Protein AF-A0A2E3GZM6-F1 (afdb_monomer_lite)

pLDDT: mean 92.47, std 10.34, range [36.72, 98.75]

Foldseek 3Di:
DDDDDDDDDDDDFAWFKKKKKFFFPAEDDDPPGQHYLPDPQQDPVSGIRIFIAGQQFQATPPDAAQDWDKGKTFTPQAMKMWIAGPVRDTDFIDGSGFDPCLFAPADDSGIGTFGAGNRRHGPPGDNDRDCVVRDDPPD

Radius of gyration: 17.4 Å; chains: 1; bounding box: 50×37×54 Å

Structure (mmCIF, N/CA/C/O backbone):
data_AF-A0A2E3GZM6-F1
#
_entry.id   AF-A0A2E3GZM6-F1
#
loop_
_atom_site.group_PDB
_atom_site.id
_atom_site.type_symbol
_atom_site.label_atom_id
_atom_site.label_alt_id
_atom_site.label_comp_id
_atom_site.label_asym_id
_atom_site.label_entity_id
_atom_site.label_seq_id
_atom_site.pdbx_PDB_ins_code
_atom_site.Cartn_x
_atom_site.Cartn_y
_atom_site.Cartn_z
_atom_site.occupancy
_atom_site.B_iso_or_equiv
_atom_site.auth_seq_id
_atom_site.auth_comp_id
_atom_site.auth_asym_id
_atom_site.auth_atom_id
_atom_site.pdbx_PDB_model_num
ATOM 1 N N . MET A 1 1 ? -29.749 24.119 39.198 1.00 52.25 1 MET A N 1
ATOM 2 C CA . MET A 1 1 ? -28.566 23.235 39.121 1.00 52.25 1 MET A CA 1
ATOM 3 C C . MET A 1 1 ? -28.809 22.249 37.995 1.00 52.25 1 MET A C 1
ATOM 5 O O . MET A 1 1 ? -29.784 21.516 38.073 1.00 52.25 1 MET A O 1
ATOM 9 N N . GLY A 1 2 ? -28.021 22.307 36.921 1.00 68.31 2 GLY A N 1
ATOM 10 C CA . GLY A 1 2 ? -28.115 21.337 35.826 1.00 68.31 2 GLY A CA 1
ATOM 11 C C . GLY A 1 2 ? -27.360 20.063 36.188 1.00 68.31 2 GLY A C 1
ATOM 12 O O . GLY A 1 2 ? -26.265 20.143 36.744 1.00 68.31 2 GLY A O 1
ATOM 13 N N . ILE A 1 3 ? -27.954 18.909 35.900 1.00 65.56 3 ILE A N 1
ATOM 14 C CA . ILE A 1 3 ? -27.297 17.609 36.041 1.00 65.56 3 ILE A CA 1
ATOM 15 C C . ILE A 1 3 ? -26.330 17.458 34.865 1.00 65.56 3 ILE A C 1
ATOM 17 O O . ILE A 1 3 ? -26.694 17.750 33.727 1.00 65.56 3 ILE A O 1
ATOM 21 N N . LYS A 1 4 ? -25.100 17.027 35.139 1.00 78.38 4 LYS A N 1
ATOM 22 C CA . LYS A 1 4 ? -24.107 16.685 34.117 1.00 78.38 4 LYS A CA 1
ATOM 23 C C . LYS A 1 4 ? -23.772 15.203 34.221 1.00 78.38 4 LYS A C 1
ATOM 25 O O . LYS A 1 4 ? -23.701 14.674 35.327 1.00 78.38 4 LYS A O 1
ATOM 30 N N . ALA A 1 5 ? -23.548 14.576 33.075 1.00 77.44 5 ALA A N 1
ATOM 31 C CA . ALA A 1 5 ? -23.031 13.222 32.966 1.00 77.44 5 ALA A CA 1
ATOM 32 C C . ALA A 1 5 ? -21.938 13.182 31.893 1.00 77.44 5 ALA A C 1
ATOM 34 O O . ALA A 1 5 ? -21.946 13.988 30.961 1.00 77.44 5 ALA A O 1
ATOM 35 N N . SER A 1 6 ? -21.012 12.245 32.051 1.00 79.19 6 SER A N 1
ATOM 36 C CA . SER A 1 6 ? -19.897 11.971 31.150 1.00 79.19 6 SER A CA 1
ATOM 37 C C . SER A 1 6 ? -19.847 10.467 30.908 1.00 79.19 6 SER A C 1
ATOM 39 O O . SER A 1 6 ? -19.980 9.694 31.857 1.00 79.19 6 SER A O 1
ATOM 41 N N . PHE A 1 7 ? -19.650 10.063 29.656 1.00 83.62 7 PHE A N 1
ATOM 42 C CA . PHE A 1 7 ? -19.569 8.664 29.236 1.00 83.62 7 PHE A CA 1
ATOM 43 C C . PHE A 1 7 ? -18.296 8.466 28.412 1.00 83.62 7 PHE A C 1
ATOM 45 O O . PHE A 1 7 ? -17.924 9.359 27.653 1.00 83.62 7 PHE A O 1
ATOM 52 N N . LYS A 1 8 ? -17.657 7.299 28.544 1.00 81.88 8 LYS A N 1
ATOM 53 C CA . LYS A 1 8 ? -16.645 6.819 27.596 1.00 81.88 8 LYS A CA 1
ATOM 54 C C . LYS A 1 8 ? -17.381 5.988 26.547 1.00 81.88 8 LYS A C 1
ATOM 56 O O . LYS A 1 8 ? -18.101 5.063 26.917 1.00 81.88 8 LYS A O 1
ATOM 61 N N . ILE A 1 9 ? -17.260 6.364 25.280 1.00 81.69 9 ILE A N 1
ATOM 62 C CA . ILE A 1 9 ? -17.869 5.643 24.161 1.00 81.69 9 ILE A CA 1
ATOM 63 C C . ILE A 1 9 ? -16.737 4.924 23.442 1.00 81.69 9 ILE A C 1
ATOM 65 O O . ILE A 1 9 ? -15.774 5.562 23.028 1.00 81.69 9 ILE A O 1
ATOM 69 N N . GLU A 1 10 ? -16.859 3.611 23.326 1.00 81.44 10 GLU A N 1
ATOM 70 C CA . GLU A 1 10 ? -16.002 2.790 22.479 1.00 81.44 10 GLU A CA 1
ATOM 71 C C . GLU A 1 10 ? -16.729 2.581 21.151 1.00 81.44 10 GLU A C 1
ATOM 73 O O . GLU A 1 10 ? -17.945 2.360 21.137 1.00 81.44 10 GLU A O 1
ATOM 78 N N . LYS A 1 11 ? -16.012 2.733 20.038 1.00 81.62 11 LYS A N 1
ATOM 79 C CA . LYS A 1 11 ? -16.559 2.567 18.693 1.00 81.62 11 LYS A CA 1
ATOM 80 C C . LYS A 1 11 ? -15.651 1.623 17.922 1.00 81.62 11 LYS A C 1
ATOM 82 O O . LYS A 1 11 ? -14.453 1.866 17.831 1.00 81.62 11 LYS A O 1
ATOM 87 N N . GLU A 1 12 ? -16.246 0.572 17.383 1.00 84.81 12 GLU A N 1
ATOM 88 C CA . GLU A 1 12 ? -15.587 -0.377 16.491 1.00 84.81 12 GLU A CA 1
ATOM 89 C C . GLU A 1 12 ? -15.831 0.035 15.035 1.00 84.81 12 GLU A C 1
ATOM 91 O O . GLU A 1 12 ? -16.869 0.623 14.710 1.00 84.81 12 GLU A O 1
ATOM 96 N N . TYR A 1 13 ? -14.858 -0.257 14.175 1.00 86.69 13 TYR A N 1
ATOM 97 C CA . TYR A 1 13 ? -14.898 0.050 12.750 1.00 86.69 13 TYR A CA 1
ATOM 98 C C . TYR A 1 13 ? -14.539 -1.198 11.945 1.00 86.69 13 TYR A C 1
ATOM 100 O O . TYR A 1 13 ? -13.543 -1.858 12.244 1.00 86.69 13 TYR A O 1
ATOM 108 N N . ASP A 1 14 ? -15.316 -1.475 10.899 1.00 91.00 14 ASP A N 1
ATOM 109 C CA . ASP A 1 14 ? -14.981 -2.487 9.897 1.00 91.00 14 ASP A CA 1
ATOM 110 C C . ASP A 1 14 ? -13.986 -1.881 8.899 1.00 91.00 14 ASP A C 1
ATOM 112 O O . ASP A 1 14 ? -14.370 -1.192 7.950 1.00 91.00 14 ASP A O 1
ATOM 116 N N . ILE A 1 15 ? -12.693 -2.086 9.155 1.00 95.12 15 ILE A N 1
ATOM 117 C CA . ILE A 1 15 ? -11.612 -1.588 8.299 1.00 95.12 15 ILE A CA 1
ATOM 118 C C . ILE A 1 15 ? -11.556 -2.409 7.009 1.00 95.12 15 ILE A C 1
ATOM 120 O O . ILE A 1 15 ? -11.400 -3.626 7.052 1.00 95.12 15 ILE A O 1
ATOM 124 N N . GLU A 1 16 ? -11.638 -1.736 5.863 1.00 96.69 16 GLU A N 1
ATOM 125 C CA . GLU A 1 16 ? -11.633 -2.379 4.545 1.00 96.69 16 GLU A CA 1
ATOM 126 C C . GLU A 1 16 ? -10.317 -2.131 3.805 1.00 96.69 16 GLU A C 1
ATOM 128 O O . GLU A 1 16 ? -9.712 -3.059 3.262 1.00 96.69 16 GLU A O 1
ATOM 133 N N . LYS A 1 17 ? -9.855 -0.875 3.774 1.00 98.00 17 LYS A N 1
ATOM 134 C CA . LYS A 1 17 ? -8.723 -0.474 2.932 1.00 98.00 17 LYS A CA 1
ATOM 135 C C . LYS A 1 17 ? -7.637 0.245 3.715 1.00 98.00 17 LYS A C 1
ATOM 137 O O . LYS A 1 17 ? -7.920 1.061 4.587 1.00 98.00 17 LYS A O 1
ATOM 142 N N . LEU A 1 18 ? -6.396 0.001 3.313 1.00 98.50 18 LEU A N 1
ATOM 143 C CA . LEU A 1 18 ? -5.226 0.793 3.667 1.00 98.50 18 LEU A CA 1
ATOM 144 C C . LEU A 1 18 ? -4.745 1.537 2.419 1.00 98.50 18 LEU A C 1
ATOM 146 O O . LEU A 1 18 ? -4.443 0.913 1.404 1.00 98.50 18 LEU A O 1
ATOM 150 N N . VAL A 1 19 ? -4.633 2.858 2.499 1.00 98.62 19 VAL A N 1
ATOM 151 C CA . VAL A 1 19 ? -3.954 3.676 1.488 1.00 98.62 19 VAL A CA 1
ATOM 152 C C . VAL A 1 19 ? -2.559 4.013 1.992 1.00 98.62 19 VAL A C 1
ATOM 154 O O . VAL A 1 19 ? -2.410 4.570 3.077 1.00 98.62 19 VAL A O 1
ATOM 157 N N . ILE A 1 20 ? -1.552 3.677 1.191 1.00 98.31 20 ILE A N 1
ATOM 158 C CA . ILE A 1 20 ? -0.139 3.961 1.423 1.00 98.31 20 ILE A CA 1
ATOM 159 C C . ILE A 1 20 ? 0.293 5.051 0.445 1.00 98.31 20 ILE A C 1
ATOM 161 O O . ILE A 1 20 ? 0.056 4.936 -0.759 1.00 98.31 20 ILE A O 1
ATOM 165 N N . ASN A 1 21 ? 0.955 6.078 0.965 1.00 97.75 21 ASN A N 1
ATOM 166 C CA . ASN A 1 21 ? 1.677 7.078 0.193 1.00 97.75 21 ASN A CA 1
ATOM 167 C C . ASN A 1 21 ? 3.039 7.309 0.849 1.00 97.75 21 ASN A C 1
ATOM 169 O O . ASN A 1 21 ? 3.120 7.845 1.955 1.00 97.75 21 ASN A O 1
ATOM 173 N N . VAL A 1 22 ? 4.100 6.865 0.184 1.00 97.19 22 VAL A N 1
ATOM 174 C CA . VAL A 1 22 ? 5.469 6.926 0.706 1.00 97.19 22 VAL A CA 1
ATOM 175 C C . VAL A 1 22 ? 6.423 7.401 -0.375 1.00 97.19 22 VAL A C 1
ATOM 177 O O . VAL A 1 22 ? 6.200 7.143 -1.556 1.00 97.19 22 VAL A O 1
ATOM 180 N N . SER A 1 23 ? 7.524 8.024 0.038 1.00 95.12 23 SER A N 1
ATOM 181 C CA . SER A 1 23 ? 8.651 8.338 -0.840 1.00 95.12 23 SER A CA 1
ATOM 182 C C . SER A 1 23 ? 9.769 7.304 -0.632 1.00 95.12 23 SER A C 1
ATOM 184 O O . SER A 1 23 ? 10.482 7.382 0.380 1.00 95.12 23 SER A O 1
ATOM 186 N N . PRO A 1 24 ? 9.932 6.318 -1.541 1.00 95.12 24 PRO A N 1
ATOM 187 C CA . PRO A 1 24 ? 11.118 5.468 -1.569 1.00 95.12 24 PRO A CA 1
ATOM 188 C C . PRO A 1 24 ? 12.395 6.312 -1.629 1.00 95.12 24 PRO A C 1
ATOM 190 O O . PRO A 1 24 ? 12.445 7.341 -2.305 1.00 95.12 24 PRO A O 1
ATOM 193 N N . ARG A 1 25 ? 13.441 5.882 -0.925 1.00 94.50 25 ARG A N 1
ATOM 194 C CA . ARG A 1 25 ? 14.699 6.628 -0.829 1.00 94.50 25 ARG A CA 1
ATOM 195 C C . ARG A 1 25 ? 15.418 6.742 -2.171 1.00 94.50 25 ARG A C 1
ATOM 197 O O . ARG A 1 25 ? 15.911 7.824 -2.496 1.00 94.50 25 ARG A O 1
ATOM 204 N N . HIS A 1 26 ? 15.481 5.647 -2.922 1.00 94.62 26 HIS A N 1
ATOM 205 C CA . HIS A 1 26 ? 16.137 5.594 -4.224 1.00 94.62 26 HIS A CA 1
ATOM 206 C C . HIS A 1 26 ? 15.188 5.021 -5.282 1.00 94.62 26 HIS A C 1
ATOM 208 O O . HIS A 1 26 ? 14.891 3.831 -5.277 1.00 94.62 26 HIS A O 1
ATOM 214 N N . ILE A 1 27 ? 14.692 5.885 -6.175 1.00 95.56 27 ILE A N 1
ATOM 215 C CA . ILE A 1 27 ? 13.901 5.489 -7.348 1.00 95.56 27 ILE A CA 1
ATOM 216 C C . ILE A 1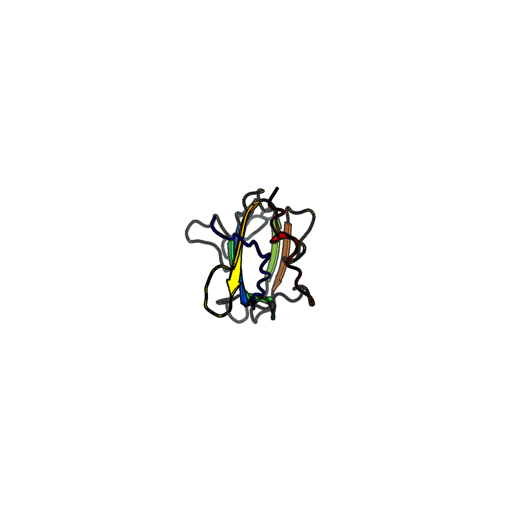 27 ? 14.772 5.667 -8.588 1.00 95.56 27 ILE A C 1
ATOM 218 O O . ILE A 1 27 ? 15.214 6.780 -8.888 1.00 95.56 27 ILE A O 1
ATOM 222 N N . GLY A 1 28 ? 14.966 4.588 -9.335 1.00 95.75 28 GLY A N 1
ATOM 223 C CA . GLY A 1 28 ? 15.819 4.571 -10.513 1.00 95.75 28 GLY A CA 1
ATOM 224 C C . GLY A 1 28 ? 15.997 3.160 -11.065 1.00 95.75 28 GLY A C 1
ATOM 225 O O . GLY A 1 28 ? 15.582 2.184 -10.455 1.00 95.75 28 GLY A O 1
ATOM 226 N N . ASP A 1 29 ? 16.584 3.062 -12.255 1.00 94.25 29 ASP A N 1
ATOM 227 C CA . ASP A 1 29 ? 16.801 1.785 -12.949 1.00 94.25 29 ASP A CA 1
ATOM 228 C C . ASP A 1 29 ? 18.262 1.295 -12.823 1.00 94.25 29 ASP A C 1
ATOM 230 O O . ASP A 1 29 ? 18.753 0.549 -13.674 1.00 94.25 29 ASP A O 1
ATOM 234 N N . GLY A 1 30 ? 18.993 1.781 -11.814 1.00 94.00 30 GLY A N 1
ATOM 235 C CA . GLY A 1 30 ? 20.349 1.365 -11.471 1.00 94.00 30 GLY A CA 1
ATOM 236 C C . GLY A 1 30 ? 20.386 0.195 -10.485 1.00 94.00 30 GLY A C 1
ATOM 237 O O . GLY A 1 30 ? 19.389 -0.155 -9.864 1.00 94.00 30 GLY A O 1
ATOM 238 N N . ASP A 1 31 ? 21.567 -0.405 -10.322 1.00 89.19 31 ASP A N 1
ATOM 239 C CA . ASP A 1 31 ? 21.752 -1.596 -9.474 1.00 89.19 31 ASP A CA 1
ATOM 240 C C . ASP A 1 31 ? 21.567 -1.322 -7.966 1.00 89.19 31 ASP A C 1
ATOM 242 O O . ASP A 1 31 ? 21.296 -2.250 -7.207 1.00 89.19 31 ASP A O 1
ATOM 246 N N . ASP A 1 32 ? 21.725 -0.065 -7.537 1.00 90.19 32 ASP A N 1
ATOM 247 C CA . ASP A 1 32 ? 21.631 0.369 -6.134 1.00 90.19 32 ASP A CA 1
ATOM 248 C C . ASP A 1 32 ? 20.296 1.075 -5.811 1.00 90.19 32 ASP A C 1
ATOM 250 O O . ASP A 1 32 ? 20.138 1.618 -4.715 1.00 90.19 32 ASP A O 1
ATOM 254 N N . ASP A 1 33 ? 19.356 1.122 -6.760 1.00 94.38 33 ASP A N 1
ATOM 255 C CA . ASP A 1 33 ? 18.052 1.753 -6.555 1.00 94.38 33 ASP A CA 1
ATOM 256 C C . ASP A 1 33 ? 17.077 0.796 -5.846 1.00 94.38 33 ASP A C 1
ATOM 258 O O . ASP A 1 33 ? 17.026 -0.401 -6.130 1.00 94.38 33 ASP A O 1
ATOM 262 N N . ASP A 1 34 ? 16.268 1.330 -4.927 1.00 94.44 34 ASP A N 1
ATOM 263 C CA . ASP A 1 34 ? 15.310 0.543 -4.140 1.00 94.44 34 ASP A CA 1
ATOM 264 C C . ASP A 1 34 ? 14.052 0.181 -4.955 1.00 94.44 34 ASP A C 1
ATOM 266 O O . ASP A 1 34 ? 13.369 -0.810 -4.681 1.00 94.44 34 ASP A O 1
ATOM 270 N N . MET A 1 35 ? 13.702 1.017 -5.938 1.00 96.19 35 MET A N 1
ATOM 271 C CA . MET A 1 35 ? 12.505 0.866 -6.764 1.00 96.19 35 MET A CA 1
ATOM 272 C C . MET A 1 35 ? 12.773 1.276 -8.221 1.00 96.19 35 MET A C 1
ATOM 274 O O . MET A 1 35 ? 13.175 2.418 -8.459 1.00 96.19 35 MET A O 1
ATOM 278 N N . PRO A 1 36 ? 12.464 0.412 -9.206 1.00 96.19 36 PRO A N 1
ATOM 279 C CA . PRO A 1 36 ? 12.594 0.752 -10.616 1.00 96.19 36 PRO A CA 1
ATOM 280 C C . PRO A 1 36 ? 11.559 1.789 -11.050 1.00 96.19 36 PRO A C 1
ATOM 282 O O . PRO A 1 36 ? 10.461 1.890 -10.498 1.00 96.19 36 PRO A O 1
ATOM 285 N N . THR A 1 37 ? 11.872 2.546 -12.098 1.00 96.31 37 THR A N 1
ATOM 286 C CA . THR A 1 37 ? 11.012 3.643 -12.563 1.00 96.31 37 THR A CA 1
ATOM 287 C C . THR A 1 37 ? 9.755 3.176 -13.305 1.00 96.31 37 THR A C 1
ATOM 289 O O . THR A 1 37 ? 8.940 4.018 -13.709 1.00 96.31 37 THR A O 1
ATOM 292 N N . ASP A 1 38 ? 9.615 1.864 -13.513 1.00 96.50 38 ASP A N 1
ATOM 293 C CA . ASP A 1 38 ? 8.452 1.181 -14.082 1.00 96.50 38 ASP A CA 1
ATOM 294 C C . ASP A 1 38 ? 7.563 0.505 -13.021 1.00 96.50 38 ASP A C 1
ATOM 296 O O . ASP A 1 38 ? 6.583 -0.147 -13.386 1.00 96.50 38 ASP A O 1
ATOM 300 N N . PHE A 1 39 ? 7.879 0.644 -11.726 1.00 97.62 39 PHE A N 1
ATOM 301 C CA . PHE A 1 39 ? 7.142 -0.043 -10.668 1.00 97.62 39 PHE A CA 1
ATOM 302 C C . PHE A 1 39 ? 5.673 0.430 -10.606 1.00 97.62 39 PHE A C 1
ATOM 304 O O . PHE A 1 39 ? 5.419 1.640 -10.526 1.00 97.62 39 PHE A O 1
ATOM 311 N N . PRO A 1 40 ? 4.678 -0.481 -10.617 1.00 97.81 40 PRO A N 1
ATOM 312 C CA . PRO A 1 40 ? 3.274 -0.085 -10.562 1.00 97.81 40 PRO A CA 1
ATOM 313 C C . PRO A 1 40 ? 2.927 0.665 -9.270 1.00 97.81 40 PRO A C 1
ATOM 315 O O . PRO A 1 40 ? 3.331 0.274 -8.175 1.00 97.81 40 PRO A O 1
ATOM 318 N N . GLY A 1 41 ? 2.140 1.735 -9.398 1.00 96.81 41 GLY A N 1
ATOM 319 C CA . GLY A 1 41 ? 1.758 2.596 -8.274 1.00 96.81 41 GLY A CA 1
ATOM 320 C C . GLY A 1 41 ? 2.664 3.811 -8.070 1.00 96.81 41 GLY A C 1
ATOM 321 O O . GLY A 1 41 ? 2.394 4.606 -7.179 1.00 96.81 41 GLY A O 1
ATOM 322 N N . LEU A 1 42 ? 3.706 4.007 -8.887 1.00 97.06 42 LEU A N 1
ATOM 323 C CA . LEU A 1 42 ? 4.422 5.285 -8.915 1.00 97.06 42 LEU A CA 1
ATOM 324 C C . LEU A 1 42 ? 3.506 6.428 -9.377 1.00 97.06 42 LEU A C 1
ATOM 326 O O . LEU A 1 42 ? 2.733 6.275 -10.326 1.00 97.06 42 LEU A O 1
ATOM 330 N N . ASP A 1 43 ? 3.614 7.578 -8.715 1.00 95.38 43 ASP A N 1
ATOM 331 C CA . ASP A 1 43 ? 2.947 8.804 -9.149 1.00 95.38 43 ASP A CA 1
ATOM 332 C C . ASP A 1 43 ? 3.547 9.367 -10.454 1.00 95.38 43 ASP A C 1
ATOM 334 O O . ASP A 1 43 ? 4.627 8.973 -10.899 1.00 95.38 43 ASP A O 1
ATOM 338 N N . ASP A 1 44 ? 2.856 10.329 -11.076 1.00 94.12 44 ASP A N 1
ATOM 339 C CA . ASP A 1 44 ? 3.306 10.958 -12.331 1.00 94.12 44 ASP A CA 1
ATOM 340 C C . ASP A 1 44 ? 4.702 11.600 -12.207 1.00 94.12 44 ASP A C 1
ATOM 342 O O . ASP A 1 44 ? 5.436 11.723 -13.192 1.00 94.12 44 ASP A O 1
ATOM 346 N N . GLY A 1 45 ? 5.068 12.024 -10.992 1.00 94.00 45 GLY A N 1
ATOM 347 C CA . GLY A 1 45 ? 6.368 12.606 -10.673 1.00 94.00 45 GLY A CA 1
ATOM 348 C C . GLY A 1 45 ? 7.483 11.582 -10.464 1.00 94.00 45 GLY A C 1
ATOM 349 O O . GLY A 1 45 ? 8.641 11.991 -10.374 1.00 94.00 45 GLY A O 1
ATOM 350 N N . LYS A 1 46 ? 7.157 10.284 -10.397 1.00 93.50 46 LYS A N 1
ATOM 351 C CA . LYS A 1 46 ? 8.057 9.193 -9.996 1.00 93.50 46 LYS A CA 1
ATOM 352 C C . LYS A 1 46 ? 8.773 9.470 -8.671 1.00 93.50 46 LYS A C 1
ATOM 354 O O . LYS A 1 46 ? 9.952 9.162 -8.523 1.00 93.50 46 LYS A O 1
ATOM 359 N N . ALA A 1 47 ? 8.071 10.102 -7.738 1.00 93.50 47 ALA A N 1
ATOM 360 C CA . ALA A 1 47 ? 8.595 10.487 -6.432 1.00 93.50 47 ALA A CA 1
ATOM 361 C C . ALA A 1 47 ? 7.974 9.665 -5.303 1.00 93.50 47 ALA A C 1
ATOM 363 O O . ALA A 1 47 ? 8.632 9.410 -4.295 1.00 93.50 47 ALA A O 1
ATOM 364 N N . ASN A 1 48 ? 6.717 9.252 -5.475 1.00 96.00 48 ASN A N 1
ATOM 365 C CA . ASN A 1 48 ? 5.981 8.521 -4.458 1.00 96.00 48 ASN A CA 1
ATOM 366 C C . ASN A 1 48 ? 5.441 7.212 -5.001 1.00 96.00 48 ASN A C 1
ATOM 368 O O . ASN A 1 48 ? 4.997 7.137 -6.148 1.00 96.00 48 ASN A O 1
ATOM 372 N N . TRP A 1 49 ? 5.425 6.208 -4.134 1.00 97.44 49 TRP A N 1
ATOM 373 C CA . TRP A 1 49 ? 4.683 4.983 -4.354 1.00 97.44 49 TRP A CA 1
ATOM 374 C C . TRP A 1 49 ? 3.334 5.063 -3.641 1.00 97.44 49 TRP A C 1
ATOM 376 O O . TRP A 1 49 ? 3.256 5.302 -2.433 1.00 97.44 49 TRP A O 1
ATOM 386 N N . LEU A 1 50 ? 2.279 4.875 -4.426 1.00 98.06 50 LEU A N 1
ATOM 387 C CA . LEU A 1 50 ? 0.882 4.940 -4.038 1.00 98.06 50 LEU A CA 1
ATOM 388 C C . LEU A 1 50 ? 0.268 3.549 -4.179 1.00 98.06 50 LEU A C 1
ATOM 390 O O . LEU A 1 50 ? 0.226 2.981 -5.272 1.00 98.06 50 LEU A O 1
ATOM 394 N N . ALA A 1 51 ? -0.266 3.019 -3.084 1.00 98.38 51 ALA A N 1
ATOM 395 C CA . ALA A 1 51 ? -0.963 1.740 -3.093 1.00 98.38 51 ALA A CA 1
ATOM 396 C C . ALA A 1 51 ? -2.248 1.817 -2.276 1.00 98.38 51 ALA A C 1
ATOM 398 O O . ALA A 1 51 ? -2.280 2.384 -1.189 1.00 98.38 51 ALA A O 1
ATOM 399 N N . THR A 1 52 ? -3.318 1.221 -2.796 1.00 98.69 52 THR A N 1
ATOM 400 C CA . THR A 1 52 ? -4.529 0.943 -2.019 1.00 98.69 52 THR A CA 1
ATOM 401 C C . THR A 1 52 ? -4.629 -0.559 -1.840 1.00 98.69 52 THR A C 1
ATOM 403 O O . THR A 1 52 ? -4.684 -1.286 -2.828 1.00 98.69 52 THR A O 1
ATOM 406 N N . ILE A 1 53 ? -4.634 -1.019 -0.596 1.00 98.69 53 ILE A N 1
ATOM 407 C CA . ILE A 1 53 ? -4.594 -2.432 -0.234 1.00 98.69 53 ILE A CA 1
ATOM 408 C C . ILE A 1 53 ? -5.906 -2.799 0.445 1.00 98.69 53 ILE A C 1
ATOM 410 O O . ILE A 1 53 ? -6.337 -2.123 1.378 1.00 98.69 53 ILE A O 1
ATOM 414 N N . ASP A 1 54 ? -6.525 -3.876 -0.022 1.00 98.12 54 ASP A N 1
ATOM 415 C CA . ASP A 1 54 ? -7.581 -4.572 0.706 1.00 98.12 54 ASP A CA 1
ATOM 416 C C . ASP A 1 54 ? -6.961 -5.270 1.923 1.00 98.12 54 ASP A C 1
ATOM 418 O O . ASP A 1 54 ? -6.088 -6.131 1.780 1.00 98.12 54 ASP A O 1
ATOM 422 N N . VAL A 1 55 ? -7.359 -4.851 3.124 1.00 97.19 55 VAL A N 1
ATOM 423 C CA . VAL A 1 55 ? -6.668 -5.238 4.362 1.00 97.19 55 VAL A CA 1
ATOM 424 C C . VAL A 1 55 ? -6.892 -6.708 4.712 1.00 97.19 55 VAL A C 1
ATOM 426 O O . VAL A 1 55 ? -6.007 -7.334 5.295 1.00 97.19 55 VAL A O 1
ATOM 429 N N . GLU A 1 56 ? -8.038 -7.276 4.337 1.00 95.50 56 GLU A N 1
ATOM 430 C CA . GLU A 1 56 ? -8.354 -8.684 4.589 1.00 95.50 56 GLU A CA 1
ATOM 431 C C . GLU A 1 56 ? -7.502 -9.608 3.710 1.00 95.50 56 GLU A C 1
ATOM 433 O O . GLU A 1 56 ? -6.972 -10.618 4.175 1.00 95.50 56 GLU A O 1
ATOM 438 N N . THR A 1 57 ? -7.356 -9.261 2.432 1.00 96.94 57 THR A N 1
ATOM 439 C CA . THR A 1 57 ? -6.746 -10.144 1.431 1.00 96.94 57 THR A CA 1
ATOM 440 C C . THR A 1 57 ? -5.287 -9.823 1.121 1.00 96.94 57 THR A C 1
ATOM 442 O O . THR A 1 57 ? -4.599 -10.653 0.526 1.00 96.94 57 THR A O 1
ATOM 445 N N . GLY A 1 58 ? -4.806 -8.630 1.481 1.00 98.06 58 GLY A N 1
ATOM 446 C CA . GLY A 1 58 ? -3.491 -8.132 1.075 1.00 98.06 58 GLY A CA 1
ATOM 447 C C . GLY A 1 58 ? -3.404 -7.818 -0.420 1.00 98.06 58 GLY A C 1
ATOM 448 O O . GLY A 1 58 ? -2.310 -7.775 -0.985 1.00 98.06 58 GLY A O 1
ATOM 449 N N . ARG A 1 59 ? -4.543 -7.650 -1.102 1.00 98.50 59 ARG A N 1
ATOM 450 C CA . ARG A 1 59 ? -4.581 -7.366 -2.539 1.00 98.50 59 ARG A CA 1
ATOM 451 C C . ARG A 1 59 ? -4.407 -5.878 -2.808 1.00 98.50 59 ARG A C 1
ATOM 453 O O . ARG A 1 59 ? -5.172 -5.061 -2.302 1.00 98.50 59 ARG A O 1
ATOM 460 N N . ILE A 1 60 ? -3.464 -5.536 -3.678 1.00 98.75 60 ILE A N 1
ATOM 461 C CA . ILE A 1 60 ? -3.293 -4.176 -4.185 1.00 98.75 60 ILE A CA 1
ATOM 462 C C . ILE A 1 60 ? -4.351 -3.921 -5.264 1.00 98.75 60 ILE A C 1
ATOM 464 O O . ILE A 1 60 ? -4.424 -4.609 -6.286 1.00 98.75 60 ILE A O 1
ATOM 468 N N . LEU A 1 61 ? -5.204 -2.927 -5.036 1.00 98.12 61 LEU A N 1
ATOM 469 C CA . LEU A 1 61 ? -6.254 -2.544 -5.969 1.00 98.12 61 LEU A CA 1
ATOM 470 C C . LEU A 1 61 ? -5.650 -1.863 -7.200 1.00 98.12 61 LEU A C 1
ATOM 472 O O . LEU A 1 61 ? -4.843 -0.946 -7.086 1.00 98.12 61 LEU A O 1
ATOM 476 N N . GLY A 1 62 ? -6.078 -2.299 -8.387 1.00 97.56 62 GLY A N 1
ATOM 477 C CA . GLY A 1 62 ? -5.586 -1.762 -9.659 1.00 97.56 62 GLY A CA 1
ATOM 478 C C . GLY A 1 62 ? -4.210 -2.284 -10.084 1.00 97.56 62 GLY A C 1
ATOM 479 O O . GLY A 1 62 ? -3.643 -1.752 -11.036 1.00 97.56 62 GLY A O 1
ATOM 480 N N . TRP A 1 63 ? -3.681 -3.312 -9.415 1.00 98.31 63 TRP A N 1
ATOM 481 C CA . TRP A 1 63 ? -2.418 -3.933 -9.808 1.00 98.31 63 TRP A CA 1
ATOM 482 C C . TRP A 1 63 ? -2.497 -4.566 -11.214 1.00 98.31 63 TRP A C 1
ATOM 484 O O . TRP A 1 63 ? -3.522 -5.180 -11.535 1.00 98.31 63 TRP A O 1
ATOM 494 N N . PRO A 1 64 ? -1.452 -4.447 -12.059 1.00 98.00 64 PRO A N 1
ATOM 495 C CA . PRO A 1 64 ? -1.444 -5.051 -13.390 1.00 98.00 64 PRO A CA 1
ATOM 496 C C . PRO A 1 64 ? -1.505 -6.583 -13.345 1.00 98.00 64 PRO A C 1
ATOM 498 O O . PRO A 1 64 ? -0.735 -7.232 -12.640 1.00 98.00 64 PRO A O 1
ATOM 501 N N . GLU A 1 65 ? -2.398 -7.174 -14.140 1.00 97.00 65 GLU A N 1
ATOM 502 C CA . GLU A 1 65 ? -2.523 -8.631 -14.242 1.00 97.00 65 GLU A CA 1
ATOM 503 C C . GLU A 1 65 ? -1.243 -9.259 -14.817 1.00 97.00 65 GLU A C 1
ATOM 505 O O . GLU A 1 65 ? -0.723 -8.831 -15.849 1.00 97.00 65 GLU A O 1
ATOM 510 N N . GLY A 1 66 ? -0.753 -10.303 -14.152 1.00 97.94 66 GLY A N 1
ATOM 511 C CA . GLY A 1 66 ? 0.442 -11.051 -14.527 1.00 97.94 66 GLY A CA 1
ATOM 512 C C . GLY A 1 66 ? 1.767 -10.434 -14.069 1.00 97.94 66 GLY A C 1
ATOM 513 O O . GLY A 1 66 ? 2.804 -11.057 -14.297 1.00 97.94 66 GLY A O 1
ATOM 514 N N . ASP A 1 67 ? 1.763 -9.264 -13.420 1.00 97.81 67 ASP A N 1
ATOM 515 C CA . ASP A 1 67 ? 2.991 -8.603 -12.961 1.00 97.81 67 ASP A CA 1
ATOM 516 C C . ASP A 1 67 ? 3.352 -9.049 -11.535 1.00 97.81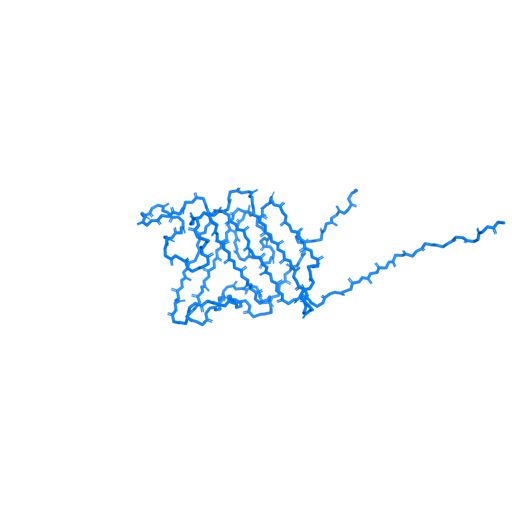 67 ASP A C 1
ATOM 518 O O . ASP A 1 67 ? 2.719 -8.645 -10.564 1.00 97.81 67 ASP A O 1
ATOM 522 N N . ALA A 1 68 ? 4.345 -9.927 -11.403 1.00 98.38 68 ALA A N 1
ATOM 523 C CA . ALA A 1 68 ? 4.871 -10.349 -10.107 1.00 98.38 68 ALA A CA 1
ATOM 524 C C . ALA A 1 68 ? 6.130 -9.541 -9.768 1.00 98.38 68 ALA A C 1
ATOM 526 O O . ALA A 1 68 ? 7.063 -9.479 -10.573 1.00 98.38 68 ALA A O 1
ATOM 527 N N . ARG A 1 69 ? 6.175 -8.952 -8.569 1.00 97.69 69 ARG A N 1
ATOM 528 C CA . ARG A 1 69 ? 7.260 -8.064 -8.128 1.00 97.69 69 ARG A CA 1
ATOM 529 C C . ARG A 1 69 ? 7.645 -8.334 -6.679 1.00 97.69 69 ARG A C 1
ATOM 531 O O . ARG A 1 69 ? 6.800 -8.638 -5.844 1.00 97.69 69 ARG A O 1
ATOM 538 N N . GLU A 1 70 ? 8.921 -8.129 -6.388 1.00 97.81 70 GLU A N 1
ATOM 539 C CA . GLU A 1 70 ? 9.410 -7.951 -5.025 1.00 97.81 70 GLU A CA 1
ATOM 540 C C . GLU A 1 70 ? 9.621 -6.455 -4.796 1.00 97.81 70 GLU A C 1
ATOM 542 O O . GLU A 1 70 ? 10.172 -5.763 -5.656 1.00 97.81 70 GLU A O 1
ATOM 547 N N . LEU A 1 71 ? 9.170 -5.963 -3.650 1.00 97.69 71 LEU A N 1
ATOM 548 C CA . LEU A 1 71 ? 9.384 -4.597 -3.202 1.00 97.69 71 LEU A CA 1
ATOM 549 C C . LEU A 1 71 ? 10.254 -4.637 -1.955 1.00 97.69 71 LEU A C 1
ATOM 551 O O . LEU A 1 71 ? 9.885 -5.288 -0.983 1.00 97.69 71 LEU A O 1
ATOM 555 N N . HIS A 1 72 ? 11.371 -3.919 -1.963 1.00 97.19 72 HIS A N 1
ATOM 556 C CA . HIS A 1 72 ? 12.185 -3.701 -0.775 1.00 97.19 72 HIS A CA 1
ATOM 557 C C . HIS A 1 72 ? 12.664 -2.254 -0.786 1.00 97.19 72 HIS A C 1
ATOM 559 O O . HIS A 1 72 ? 13.676 -1.937 -1.398 1.00 97.19 72 HIS A O 1
ATOM 565 N N . ILE A 1 73 ? 11.910 -1.378 -0.125 1.00 96.44 73 ILE A N 1
ATOM 566 C CA . ILE A 1 73 ? 12.190 0.058 -0.118 1.00 96.44 73 ILE A CA 1
ATOM 567 C C . ILE A 1 73 ? 12.449 0.564 1.284 1.00 96.44 73 ILE A C 1
ATOM 569 O O . ILE A 1 73 ? 11.781 0.157 2.237 1.00 96.44 73 ILE A O 1
ATOM 573 N N . LYS A 1 74 ? 13.377 1.516 1.386 1.00 95.88 74 LYS A N 1
ATOM 574 C CA . LYS A 1 74 ? 13.462 2.398 2.541 1.00 95.88 74 LYS A CA 1
ATOM 575 C C . LYS A 1 74 ? 12.558 3.611 2.328 1.00 95.88 74 LYS A C 1
ATOM 577 O O . LYS A 1 74 ? 12.674 4.304 1.320 1.00 95.88 74 LYS A O 1
ATOM 582 N N . VAL A 1 75 ? 11.706 3.897 3.301 1.00 94.00 75 VAL A N 1
ATOM 583 C CA . VAL A 1 75 ? 10.909 5.121 3.394 1.00 94.00 75 VAL A CA 1
ATOM 584 C C . VAL A 1 75 ? 11.733 6.177 4.134 1.00 94.00 75 VAL A C 1
ATOM 586 O O . VAL A 1 75 ? 12.342 5.891 5.162 1.00 94.00 75 VAL A O 1
ATOM 589 N N . CYS A 1 76 ? 11.797 7.400 3.604 1.00 84.56 76 CYS A N 1
ATOM 590 C CA . CYS A 1 76 ? 12.522 8.505 4.244 1.00 84.56 76 CYS A CA 1
ATOM 591 C C . CYS A 1 76 ? 11.676 9.190 5.330 1.00 84.56 76 CYS A C 1
ATOM 593 O O . CYS A 1 76 ? 11.350 10.361 5.165 1.00 84.56 76 CYS A O 1
ATOM 595 N N . ASP A 1 77 ? 11.283 8.463 6.380 1.00 75.38 77 ASP A N 1
ATOM 596 C CA . ASP A 1 77 ? 10.600 8.955 7.600 1.00 75.38 77 ASP A CA 1
ATOM 597 C C . ASP A 1 77 ? 9.392 9.893 7.370 1.00 75.38 77 ASP A C 1
ATOM 599 O O . ASP A 1 77 ? 9.026 10.672 8.241 1.00 75.38 77 ASP A O 1
ATOM 603 N N . THR A 1 78 ? 8.775 9.824 6.188 1.00 86.81 78 THR A N 1
ATOM 604 C CA . THR A 1 78 ? 7.738 10.755 5.701 1.00 86.81 78 THR A CA 1
ATOM 605 C C . THR A 1 78 ? 6.533 10.003 5.128 1.00 86.81 78 THR A C 1
ATOM 607 O O . THR A 1 78 ? 5.815 10.476 4.245 1.00 86.81 78 THR A O 1
ATOM 610 N N . GLY A 1 79 ? 6.305 8.778 5.611 1.00 94.62 79 GLY A N 1
ATOM 611 C CA . GLY A 1 79 ? 5.223 7.928 5.134 1.00 94.62 79 GLY A CA 1
ATOM 612 C C . GLY A 1 79 ? 3.854 8.404 5.609 1.00 94.62 79 GLY A C 1
ATOM 613 O O . GLY A 1 79 ? 3.694 8.861 6.742 1.00 94.62 79 GLY A O 1
ATOM 614 N N . THR A 1 80 ? 2.854 8.280 4.739 1.00 97.38 80 THR A N 1
ATOM 615 C CA . THR A 1 80 ? 1.445 8.500 5.068 1.00 97.38 80 THR A CA 1
ATOM 616 C C . THR A 1 80 ? 0.648 7.222 4.837 1.00 97.38 80 THR A C 1
ATOM 618 O O . THR A 1 80 ? 0.701 6.623 3.761 1.00 97.38 80 THR A O 1
ATOM 621 N N . TYR A 1 81 ? -0.118 6.829 5.850 1.00 97.75 81 TYR A N 1
ATOM 622 C CA . TYR A 1 81 ? -0.892 5.596 5.884 1.00 97.75 81 TYR A CA 1
ATOM 623 C C . TYR A 1 81 ? -2.291 5.920 6.393 1.00 97.75 81 TYR A C 1
ATOM 625 O O . TYR A 1 81 ? -2.430 6.448 7.495 1.00 97.75 81 TYR A O 1
ATOM 633 N N . THR A 1 82 ? -3.329 5.612 5.621 1.00 98.19 82 THR A N 1
ATOM 634 C CA . THR A 1 82 ? -4.717 5.929 5.988 1.00 98.19 82 THR A CA 1
ATOM 635 C C . THR A 1 82 ? -5.593 4.691 5.900 1.00 98.19 82 THR A C 1
ATOM 637 O O . THR A 1 82 ? -5.643 4.032 4.862 1.00 98.19 82 THR A O 1
ATOM 640 N N . LEU A 1 83 ? -6.307 4.399 6.986 1.00 97.94 83 LEU A N 1
ATOM 641 C CA . LEU A 1 83 ? -7.316 3.349 7.046 1.00 97.94 83 LEU A CA 1
ATOM 642 C C . LEU A 1 83 ? -8.676 3.908 6.639 1.00 97.94 83 LEU A C 1
ATOM 644 O O . LEU A 1 83 ? -9.085 4.970 7.112 1.00 97.94 83 LEU A O 1
ATOM 648 N N . TYR A 1 84 ? -9.387 3.156 5.810 1.00 97.62 84 TYR A N 1
ATOM 649 C CA . TYR A 1 84 ? -10.749 3.448 5.386 1.00 97.62 84 TYR A CA 1
ATOM 650 C C . TYR A 1 84 ? -11.679 2.300 5.759 1.00 97.62 84 TYR A C 1
ATOM 652 O O . TYR A 1 84 ? -11.312 1.126 5.641 1.00 97.62 84 TYR A O 1
ATOM 660 N N . ASP A 1 85 ? -12.891 2.646 6.179 1.00 95.62 85 ASP A N 1
ATOM 661 C CA . ASP A 1 85 ? -13.960 1.675 6.385 1.00 95.62 85 ASP A CA 1
ATOM 662 C C . ASP A 1 85 ? -14.654 1.285 5.069 1.00 95.62 85 ASP A C 1
ATOM 664 O O . ASP A 1 85 ? -14.413 1.867 4.007 1.00 95.62 85 ASP A O 1
ATOM 668 N N . ALA A 1 86 ? -15.563 0.312 5.150 1.00 91.94 86 ALA A N 1
ATOM 669 C CA . ALA A 1 86 ? -16.354 -0.158 4.009 1.00 91.94 86 ALA A CA 1
ATOM 670 C C . ALA A 1 86 ? -17.292 0.906 3.396 1.00 91.94 86 ALA A C 1
ATOM 672 O O . ALA A 1 86 ? -17.808 0.722 2.291 1.00 91.94 86 ALA A O 1
ATOM 673 N N . SER A 1 87 ? -17.548 2.021 4.092 1.00 93.19 87 SER A N 1
ATOM 674 C CA . SER A 1 87 ? -18.310 3.152 3.548 1.00 93.19 87 SER A CA 1
ATOM 675 C C . SER A 1 87 ? -17.434 4.127 2.751 1.00 93.19 87 SER A C 1
ATOM 677 O O . SER A 1 87 ? -17.959 4.990 2.042 1.00 93.19 87 SER A O 1
ATOM 679 N N . GLY A 1 88 ? -16.109 3.956 2.814 1.00 91.69 88 GLY A N 1
ATOM 680 C CA . GLY A 1 88 ? -15.119 4.845 2.217 1.00 91.69 88 GLY A CA 1
ATOM 681 C C . GLY A 1 88 ? -14.779 6.053 3.092 1.00 91.69 88 GLY A C 1
ATOM 682 O O . GLY A 1 88 ? -14.174 7.002 2.591 1.00 91.69 88 GLY A O 1
ATOM 683 N N . GLU A 1 89 ? -15.156 6.048 4.374 1.00 94.75 89 GLU A N 1
ATOM 684 C CA . GLU A 1 89 ? -14.769 7.083 5.335 1.00 94.75 89 GLU A CA 1
ATOM 685 C C . GLU A 1 89 ? -13.389 6.761 5.924 1.00 94.75 89 GLU A C 1
ATOM 687 O O . GLU A 1 89 ? -13.080 5.610 6.234 1.00 94.75 89 GLU A O 1
ATOM 692 N N . SER A 1 90 ? -12.529 7.776 6.061 1.00 95.44 90 SER A N 1
ATOM 693 C CA . SER A 1 90 ? -11.228 7.616 6.717 1.00 95.44 90 SER A CA 1
ATOM 694 C C . SER A 1 90 ? -11.415 7.443 8.223 1.00 95.44 90 SER A C 1
ATOM 696 O O . SER A 1 90 ? -11.972 8.329 8.875 1.00 95.44 90 SER A O 1
ATOM 698 N N . VAL A 1 91 ? -10.898 6.350 8.777 1.00 94.31 91 VAL A N 1
ATOM 699 C CA . VAL A 1 91 ? -11.045 5.997 10.198 1.00 94.31 91 VAL A CA 1
ATOM 700 C C . VAL A 1 91 ? -9.850 6.465 11.024 1.00 94.31 91 VAL A C 1
ATOM 702 O O . VAL A 1 91 ? -10.025 6.979 12.126 1.00 94.31 91 VAL A O 1
ATOM 705 N N . ALA A 1 92 ? -8.638 6.298 10.496 1.00 94.44 92 ALA A N 1
ATOM 706 C CA . ALA A 1 92 ? -7.396 6.675 11.164 1.00 94.44 92 ALA A CA 1
ATOM 707 C C . ALA A 1 92 ? -6.296 6.952 10.136 1.00 94.44 92 ALA A C 1
ATOM 709 O O . ALA A 1 92 ? -6.300 6.370 9.048 1.00 94.44 92 ALA A O 1
ATOM 710 N N . SER A 1 93 ? -5.341 7.807 10.500 1.00 96.06 93 SER A N 1
ATOM 711 C CA . SER A 1 93 ? -4.186 8.123 9.661 1.00 96.06 93 SER A CA 1
ATOM 712 C C . SER A 1 93 ? -2.920 8.283 10.487 1.00 96.06 93 SER A C 1
ATOM 714 O O . SER A 1 93 ? -2.929 8.946 11.520 1.00 96.06 93 SER A O 1
ATOM 716 N N . ILE A 1 94 ? -1.823 7.755 9.958 1.00 95.12 94 ILE A N 1
ATOM 717 C CA . ILE A 1 94 ? -0.455 8.081 10.350 1.00 95.12 94 ILE A CA 1
ATOM 718 C C . ILE A 1 94 ? 0.100 8.977 9.241 1.00 95.12 94 ILE A C 1
ATOM 720 O O . ILE A 1 94 ? -0.006 8.631 8.065 1.00 95.12 94 ILE A O 1
ATOM 724 N N . VAL A 1 95 ? 0.641 10.142 9.593 1.00 95.00 95 VAL A N 1
ATOM 725 C CA . VAL A 1 95 ? 1.105 11.154 8.632 1.00 95.00 95 VAL A CA 1
ATOM 726 C C . VAL A 1 95 ? 2.532 11.549 8.976 1.00 95.00 95 VAL A C 1
ATOM 728 O O . VAL A 1 95 ? 2.805 11.823 10.143 1.00 95.00 95 VAL A O 1
ATOM 731 N N . ASP A 1 96 ? 3.393 11.616 7.959 1.00 93.25 96 ASP A N 1
ATOM 732 C CA . ASP A 1 96 ? 4.794 12.043 8.077 1.00 93.25 96 ASP A CA 1
ATOM 733 C C . ASP A 1 96 ? 5.554 11.259 9.164 1.00 93.25 96 ASP A C 1
ATOM 735 O O . ASP A 1 96 ? 6.128 11.828 10.091 1.00 93.25 96 ASP A O 1
ATOM 739 N N . ASN A 1 97 ? 5.448 9.926 9.112 1.00 92.88 97 ASN A N 1
ATOM 740 C CA . ASN A 1 97 ? 5.967 9.046 10.158 1.00 92.88 97 ASN A CA 1
ATOM 741 C C . ASN A 1 97 ? 6.577 7.753 9.588 1.00 92.88 97 ASN A C 1
ATOM 743 O O . ASN A 1 97 ? 6.533 7.483 8.380 1.00 92.88 97 ASN A O 1
ATOM 747 N N . TYR A 1 98 ? 7.124 6.945 10.494 1.00 93.31 98 TYR A N 1
ATOM 748 C CA . TYR A 1 98 ? 7.622 5.599 10.247 1.00 93.31 98 TYR A CA 1
ATOM 749 C C . TYR A 1 98 ? 6.537 4.660 9.704 1.00 93.31 98 TYR A C 1
ATOM 751 O O . TYR A 1 98 ? 5.332 4.876 9.857 1.00 93.31 98 TYR A O 1
ATOM 759 N N . VAL A 1 99 ? 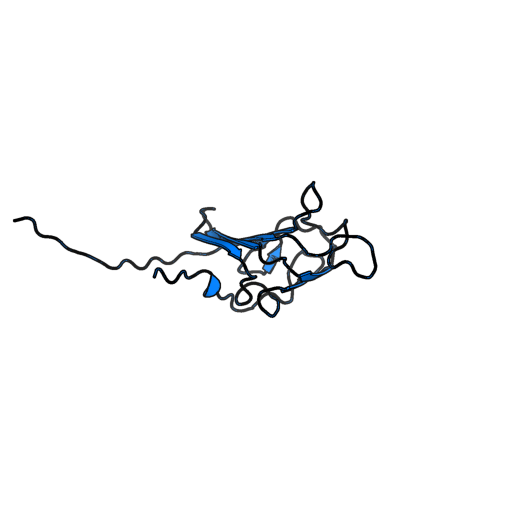6.992 3.590 9.061 1.00 95.88 99 VAL A N 1
ATOM 760 C CA . VAL A 1 99 ? 6.163 2.498 8.561 1.00 95.88 99 VAL A CA 1
ATOM 761 C C . VAL A 1 99 ? 5.500 1.772 9.743 1.00 95.88 99 VAL A C 1
ATOM 763 O O . VAL A 1 99 ? 6.214 1.285 10.623 1.00 95.88 99 VAL A O 1
ATOM 766 N N . PRO A 1 100 ? 4.160 1.627 9.765 1.00 95.75 100 PRO A N 1
ATOM 767 C CA . PRO A 1 100 ? 3.455 0.835 10.770 1.00 95.75 100 PRO A CA 1
ATOM 768 C C . PRO A 1 100 ? 3.675 -0.663 10.518 1.00 95.75 100 PRO A C 1
ATOM 770 O O . PRO A 1 100 ? 2.845 -1.349 9.908 1.00 95.75 100 PRO A O 1
ATOM 773 N N . ASN A 1 101 ? 4.842 -1.176 10.922 1.00 95.00 101 ASN A N 1
ATOM 774 C CA . ASN A 1 101 ? 5.261 -2.543 10.613 1.00 95.00 101 ASN A CA 1
ATOM 775 C C . ASN A 1 101 ? 4.432 -3.635 11.317 1.00 95.00 101 ASN A C 1
ATOM 777 O O . ASN A 1 101 ? 4.577 -4.807 10.965 1.00 95.00 101 ASN A O 1
ATOM 781 N N . ASN A 1 102 ? 3.530 -3.290 12.248 1.00 93.75 102 ASN A N 1
ATOM 782 C CA . ASN A 1 102 ? 2.550 -4.250 12.773 1.00 93.75 102 ASN A CA 1
ATOM 783 C C . ASN A 1 102 ? 1.459 -4.603 11.741 1.00 93.75 102 ASN A C 1
ATOM 785 O O . ASN A 1 102 ? 0.853 -5.676 11.823 1.00 93.75 102 ASN A O 1
ATOM 789 N N . LEU A 1 103 ? 1.238 -3.730 10.750 1.00 96.44 103 LEU A N 1
ATOM 790 C CA . LEU A 1 103 ? 0.315 -3.948 9.633 1.00 96.44 103 LEU A CA 1
ATOM 791 C C . LEU A 1 103 ? 1.048 -4.225 8.318 1.00 96.44 103 LEU A C 1
ATOM 793 O O . LEU A 1 103 ? 0.682 -5.134 7.576 1.00 96.44 103 LEU A O 1
ATOM 797 N N . ILE A 1 104 ? 2.058 -3.414 8.005 1.00 97.88 104 ILE A N 1
ATOM 798 C CA . ILE A 1 104 ? 2.730 -3.415 6.706 1.00 97.88 104 ILE A CA 1
ATOM 799 C C . ILE A 1 104 ? 4.024 -4.227 6.814 1.00 97.88 104 ILE A C 1
ATOM 801 O O . ILE A 1 104 ? 4.916 -3.822 7.565 1.00 97.88 104 ILE A O 1
ATOM 805 N N . PRO A 1 105 ? 4.179 -5.334 6.060 1.00 98.12 105 PRO A N 1
ATOM 806 C CA . PRO A 1 105 ? 5.402 -6.127 6.100 1.00 98.12 105 PRO A CA 1
ATOM 807 C C . PRO A 1 105 ? 6.653 -5.278 5.838 1.00 98.12 105 PRO A C 1
ATOM 809 O O . PRO A 1 105 ? 6.718 -4.518 4.869 1.00 98.12 105 PRO A O 1
ATOM 812 N N . GLY A 1 106 ? 7.642 -5.402 6.720 1.00 96.56 106 GLY A N 1
ATOM 813 C CA . GLY A 1 106 ? 8.836 -4.568 6.721 1.00 96.56 106 GLY A CA 1
ATOM 814 C C . GLY A 1 106 ? 9.627 -4.693 8.020 1.00 96.56 106 GLY A C 1
ATOM 815 O O . GLY A 1 106 ? 9.299 -5.516 8.875 1.00 96.56 106 GLY A O 1
ATOM 816 N N . GLU A 1 107 ? 10.681 -3.890 8.160 1.00 94.25 107 GLU A N 1
ATOM 817 C CA . GLU A 1 107 ? 11.582 -3.938 9.313 1.00 94.25 107 GLU A CA 1
ATOM 818 C C . GLU A 1 107 ? 11.970 -2.534 9.804 1.00 94.25 107 GLU A C 1
ATOM 820 O O . GLU A 1 107 ? 12.081 -1.583 9.028 1.00 94.25 107 GLU A O 1
ATOM 825 N N . TYR A 1 108 ? 12.250 -2.438 11.108 1.00 91.19 108 TYR A N 1
ATOM 826 C CA . TYR A 1 108 ? 12.835 -1.275 11.794 1.00 91.19 108 TYR A CA 1
ATOM 827 C C . TYR A 1 108 ? 12.049 0.044 11.731 1.00 91.19 108 TYR A C 1
ATOM 829 O O . TYR A 1 108 ? 12.594 1.066 12.131 1.00 91.19 108 TYR A O 1
ATOM 837 N N . GLY A 1 109 ? 10.802 0.047 11.258 1.00 89.50 109 GLY A N 1
ATOM 838 C CA . GLY A 1 109 ? 10.009 1.263 11.053 1.00 89.50 109 GLY A CA 1
ATOM 839 C C . GLY A 1 109 ? 10.379 2.039 9.785 1.00 89.50 109 GLY A C 1
ATOM 840 O O . GLY A 1 109 ? 9.650 2.942 9.396 1.00 89.50 109 GLY A O 1
ATOM 841 N N . ASP A 1 110 ? 11.456 1.668 9.094 1.00 92.94 110 ASP A N 1
ATOM 842 C CA . ASP A 1 110 ? 11.950 2.399 7.920 1.00 92.94 110 ASP A CA 1
ATOM 843 C C . ASP A 1 110 ? 11.651 1.667 6.612 1.00 92.94 110 ASP A C 1
ATOM 845 O O . ASP A 1 110 ? 11.674 2.280 5.547 1.00 92.94 110 ASP A O 1
ATOM 849 N N . TYR A 1 111 ? 11.428 0.352 6.658 1.00 96.62 111 TYR A N 1
ATOM 850 C CA . TYR A 1 111 ? 11.361 -0.475 5.457 1.00 96.62 111 TYR A CA 1
ATOM 851 C C . TYR A 1 111 ? 9.956 -0.999 5.186 1.00 96.62 111 TYR A C 1
ATOM 853 O O . TYR A 1 111 ? 9.231 -1.383 6.106 1.00 96.62 111 TYR A O 1
ATOM 861 N N . ILE A 1 112 ? 9.622 -1.078 3.898 1.00 97.94 112 ILE A N 1
ATOM 862 C CA . ILE A 1 112 ? 8.498 -1.849 3.360 1.00 97.94 112 ILE A CA 1
ATOM 863 C C . ILE A 1 112 ? 9.083 -2.982 2.513 1.00 97.94 112 ILE A C 1
ATOM 865 O O . ILE A 1 112 ? 9.881 -2.731 1.607 1.00 97.94 112 ILE A O 1
ATOM 869 N N . ILE A 1 113 ? 8.686 -4.222 2.813 1.00 98.38 113 ILE A N 1
ATOM 870 C CA . ILE A 1 113 ? 9.186 -5.443 2.167 1.00 98.38 113 ILE A CA 1
ATOM 871 C C . ILE A 1 113 ? 7.997 -6.308 1.737 1.00 98.38 113 ILE A C 1
ATOM 873 O O . ILE A 1 113 ? 7.407 -6.991 2.572 1.00 98.38 113 ILE A O 1
ATOM 877 N N . LEU A 1 114 ? 7.631 -6.305 0.453 1.00 98.56 114 LEU A N 1
ATOM 878 C CA . LEU A 1 114 ? 6.443 -7.000 -0.068 1.00 98.56 114 LEU A CA 1
ATOM 879 C C . LEU A 1 114 ? 6.811 -7.999 -1.168 1.00 98.56 114 LEU A C 1
ATOM 881 O O . LEU A 1 114 ? 7.552 -7.660 -2.086 1.00 98.56 114 LEU A O 1
ATOM 885 N N . SER A 1 115 ? 6.189 -9.177 -1.138 1.00 98.62 115 SER A N 1
ATOM 886 C CA . SER A 1 115 ? 6.255 -10.163 -2.225 1.00 98.62 115 SER A CA 1
ATOM 887 C C . SER A 1 115 ? 4.906 -10.229 -2.935 1.00 98.62 115 SER A C 1
ATOM 889 O O . SER A 1 115 ? 3.956 -10.817 -2.410 1.00 98.62 115 SER A O 1
ATOM 891 N N . ILE A 1 116 ? 4.797 -9.616 -4.113 1.00 98.69 116 ILE A N 1
ATOM 892 C CA . ILE A 1 116 ? 3.541 -9.422 -4.851 1.00 98.69 116 ILE A CA 1
ATOM 893 C C . ILE A 1 116 ? 3.457 -10.440 -5.989 1.00 98.69 116 ILE A C 1
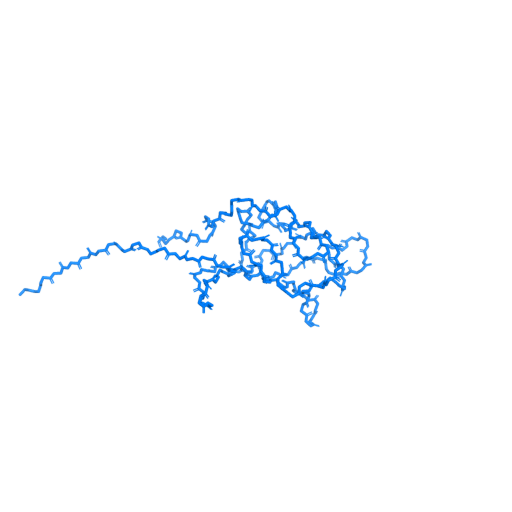ATOM 895 O O . ILE A 1 116 ? 4.326 -10.497 -6.860 1.00 98.69 116 ILE A O 1
ATOM 899 N N . ASN A 1 117 ? 2.401 -11.253 -6.002 1.00 98.56 117 ASN A N 1
ATOM 900 C CA . ASN A 1 117 ? 2.170 -12.202 -7.091 1.00 98.56 117 ASN A CA 1
ATOM 901 C C . ASN A 1 117 ? 1.494 -11.534 -8.308 1.00 98.56 117 ASN A C 1
ATOM 903 O O . ASN A 1 117 ? 1.032 -10.399 -8.236 1.00 98.56 117 ASN A O 1
ATOM 907 N N . GLY A 1 118 ? 1.377 -12.271 -9.418 1.00 98.25 118 GLY A N 1
ATOM 908 C CA . GLY A 1 118 ? 0.772 -11.761 -10.657 1.00 98.25 118 GLY A CA 1
ATOM 909 C C . GLY A 1 118 ? -0.712 -11.375 -10.562 1.00 98.25 118 GLY A C 1
ATOM 910 O O . GLY A 1 118 ? -1.218 -10.716 -11.462 1.00 98.25 118 GLY A O 1
ATOM 911 N N . ASP A 1 119 ? -1.414 -11.737 -9.486 1.00 97.88 119 ASP A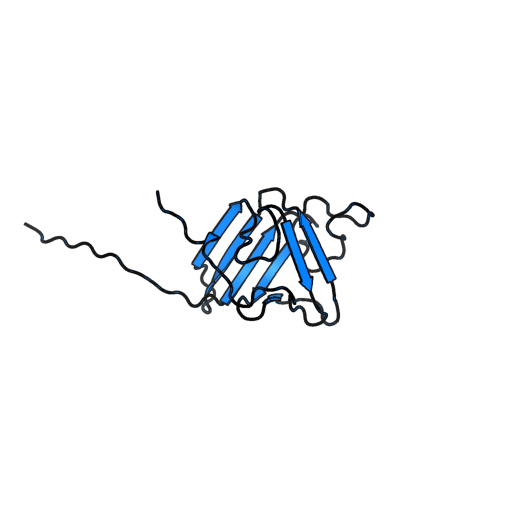 N 1
ATOM 912 C CA . ASP A 1 119 ? -2.805 -11.323 -9.242 1.00 97.88 119 ASP A CA 1
ATOM 913 C C . ASP A 1 119 ? -2.898 -10.031 -8.399 1.00 97.88 119 ASP A C 1
ATOM 915 O O . ASP A 1 119 ? -4.000 -9.570 -8.064 1.00 97.88 119 ASP A O 1
ATOM 919 N N . GLY A 1 120 ? -1.744 -9.456 -8.037 1.00 98.31 120 GLY A N 1
ATOM 920 C CA . GLY A 1 120 ? -1.616 -8.282 -7.178 1.00 98.31 120 GLY A CA 1
ATOM 921 C C . GLY A 1 120 ? -1.769 -8.573 -5.689 1.00 98.31 1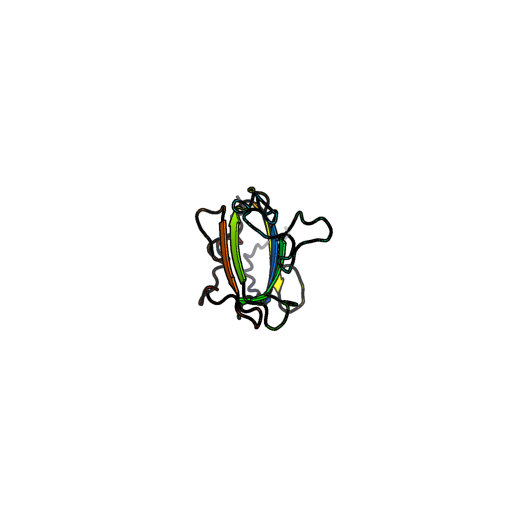20 GLY A C 1
ATOM 922 O O . GLY A 1 120 ? -2.060 -7.659 -4.922 1.00 98.31 120 GLY A O 1
ATOM 923 N N . VAL A 1 121 ? -1.626 -9.830 -5.261 1.00 98.56 121 VAL A N 1
ATOM 924 C CA . VAL A 1 121 ? -1.721 -10.218 -3.846 1.00 98.56 121 VAL A CA 1
ATOM 925 C C . VAL A 1 121 ? -0.337 -10.201 -3.211 1.00 98.56 121 VAL A C 1
ATOM 927 O O . VAL A 1 121 ? 0.586 -10.862 -3.695 1.00 98.56 121 VAL A O 1
ATOM 930 N N . ILE A 1 122 ? -0.215 -9.485 -2.094 1.00 98.75 122 ILE A N 1
ATOM 931 C CA . ILE A 1 122 ? 0.969 -9.491 -1.238 1.00 98.75 122 ILE A CA 1
ATOM 932 C C . ILE A 1 122 ? 0.987 -10.816 -0.467 1.00 98.75 122 ILE A C 1
ATOM 934 O O . ILE A 1 122 ? 0.235 -11.042 0.477 1.00 98.75 122 ILE A O 1
ATOM 938 N N . THR A 1 123 ? 1.852 -11.731 -0.882 1.00 98.50 123 THR A N 1
ATOM 939 C CA . THR A 1 123 ? 1.904 -13.108 -0.363 1.00 98.50 123 THR A CA 1
ATOM 940 C C . THR A 1 123 ? 2.459 -13.208 1.057 1.00 98.50 123 THR A C 1
ATOM 942 O O . THR A 1 123 ? 2.184 -14.184 1.758 1.00 98.50 123 THR A O 1
ATOM 945 N N . ASN A 1 124 ? 3.202 -12.193 1.501 1.00 98.38 124 ASN A N 1
ATOM 946 C CA . ASN A 1 124 ? 3.695 -12.043 2.867 1.00 98.38 124 ASN A CA 1
ATOM 947 C C . ASN A 1 124 ? 2.845 -11.083 3.722 1.00 98.38 124 ASN A C 1
ATOM 949 O O . ASN A 1 124 ? 3.295 -10.671 4.790 1.00 98.38 124 ASN A O 1
ATOM 953 N N . TRP A 1 125 ? 1.626 -10.740 3.286 1.00 98.38 125 TRP A N 1
ATOM 954 C CA . TRP A 1 125 ? 0.681 -9.957 4.086 1.00 98.38 125 TRP A CA 1
ATOM 955 C C . TRP A 1 125 ? 0.338 -10.683 5.402 1.00 98.38 125 TRP A C 1
ATOM 957 O O . TRP A 1 125 ? 0.201 -11.917 5.404 1.00 98.38 125 TRP A O 1
ATOM 967 N N . PRO A 1 126 ? 0.214 -9.976 6.543 1.00 96.25 126 PRO A N 1
ATOM 968 C CA . PRO A 1 126 ? -0.074 -10.620 7.816 1.00 96.25 126 PRO A CA 1
ATOM 969 C C . PRO A 1 126 ? -1.433 -11.324 7.796 1.00 96.25 126 PRO A C 1
ATOM 971 O O . PRO A 1 126 ? -2.457 -10.751 7.444 1.00 96.25 126 PRO A O 1
ATOM 974 N N . LYS A 1 127 ? -1.456 -12.575 8.270 1.00 93.44 127 LYS A N 1
ATOM 975 C CA . LYS A 1 127 ? -2.702 -13.351 8.423 1.00 93.44 127 LYS A CA 1
ATOM 976 C C . LYS A 1 127 ? -3.649 -12.773 9.473 1.00 93.44 127 LYS A C 1
ATOM 978 O O . LYS A 1 127 ? -4.838 -13.052 9.432 1.00 93.44 127 LYS A O 1
ATOM 983 N N . ASN A 1 128 ? -3.094 -12.042 10.437 1.00 92.12 128 ASN A N 1
ATOM 984 C CA . ASN A 1 128 ? -3.838 -11.307 11.449 1.00 92.12 128 ASN A CA 1
ATOM 985 C C . ASN A 1 128 ? -3.301 -9.869 11.431 1.00 92.12 128 ASN A C 1
ATOM 987 O O . ASN A 1 128 ? -2.307 -9.603 12.112 1.00 92.12 128 ASN A O 1
ATOM 991 N N . PRO A 1 129 ? -3.876 -8.982 10.601 1.00 92.38 129 PRO A N 1
ATOM 992 C CA . PRO A 1 129 ? -3.505 -7.572 10.567 1.00 92.38 129 PRO A CA 1
ATOM 993 C C . PRO A 1 129 ? -3.653 -6.932 11.953 1.00 92.38 129 PRO A C 1
ATOM 995 O O . PRO A 1 129 ? -4.685 -7.103 12.603 1.00 92.38 129 PRO A O 1
ATOM 998 N N . SER A 1 130 ? -2.628 -6.209 12.409 1.00 93.56 130 SER A N 1
ATOM 999 C CA . SER A 1 130 ? -2.683 -5.419 13.643 1.00 93.56 130 SER A CA 1
ATOM 1000 C C . SER A 1 130 ? -2.764 -3.934 13.307 1.00 93.56 130 SER A C 1
ATOM 1002 O O . SER A 1 130 ? -2.063 -3.457 12.421 1.00 93.56 130 SER A O 1
ATOM 1004 N N . PHE A 1 131 ? -3.609 -3.200 14.030 1.00 93.69 131 PHE A N 1
ATOM 1005 C CA . PHE A 1 131 ? -3.794 -1.753 13.871 1.00 93.69 131 PHE A CA 1
ATOM 1006 C C . PHE A 1 131 ? -3.259 -0.962 15.069 1.00 93.69 131 PHE A C 1
ATOM 1008 O O . PHE A 1 131 ? -3.614 0.201 15.235 1.00 93.69 131 PHE A O 1
ATOM 1015 N N . GLU A 1 132 ? -2.439 -1.585 15.920 1.00 92.25 132 GLU A N 1
ATOM 1016 C CA . GLU A 1 132 ? -1.891 -0.959 17.132 1.00 92.25 132 GLU A CA 1
ATOM 1017 C C . GLU A 1 132 ? -1.156 0.351 16.820 1.00 92.25 132 GLU A C 1
ATOM 1019 O O . GLU A 1 132 ? -1.363 1.336 17.518 1.00 92.25 132 GLU A O 1
ATOM 1024 N N . ASP A 1 133 ? -0.417 0.414 15.707 1.00 92.75 133 ASP A N 1
ATOM 1025 C CA . ASP A 1 133 ? 0.296 1.630 15.282 1.00 92.75 133 ASP A CA 1
ATOM 1026 C C . ASP A 1 133 ? -0.642 2.816 14.965 1.00 92.75 133 ASP A C 1
ATOM 1028 O O . ASP A 1 133 ? -0.214 3.968 14.965 1.00 92.75 133 ASP A O 1
ATOM 1032 N N . PHE A 1 134 ? -1.925 2.553 14.684 1.00 92.19 134 PHE A N 1
ATOM 1033 C CA . PHE A 1 134 ? -2.940 3.574 14.389 1.00 92.19 134 PHE A CA 1
ATOM 1034 C C . PHE A 1 134 ? -3.711 4.025 15.631 1.00 92.19 134 PHE A C 1
ATOM 1036 O O . PHE A 1 134 ? -4.520 4.954 15.553 1.00 92.19 134 PHE A O 1
ATOM 1043 N N . GLN A 1 135 ? -3.491 3.376 16.774 1.00 84.94 135 GLN A N 1
ATOM 1044 C CA . GLN A 1 135 ? -4.085 3.779 18.038 1.00 84.94 135 GLN A CA 1
ATOM 1045 C C . GLN A 1 135 ? -3.247 4.931 18.585 1.00 84.94 135 GLN A C 1
ATOM 1047 O O . GLN A 1 135 ? -2.166 4.737 19.128 1.00 84.94 135 GLN A O 1
ATOM 1052 N N . SER A 1 136 ? -3.717 6.160 18.388 1.00 65.12 136 SER A N 1
ATOM 1053 C CA . SER A 1 136 ? -3.098 7.312 19.033 1.00 65.12 136 SER A CA 1
ATOM 1054 C C . SER A 1 136 ? -3.301 7.187 20.543 1.00 65.12 136 SER A C 1
ATOM 1056 O O . SER A 1 136 ? -4.444 7.188 21.007 1.00 65.12 136 SER A O 1
ATOM 1058 N N . ASP A 1 137 ? -2.215 7.120 21.311 1.00 49.09 137 ASP A N 1
ATOM 1059 C CA . ASP A 1 137 ? -2.252 7.574 22.697 1.00 49.09 137 ASP A CA 1
ATOM 1060 C C . ASP A 1 137 ? -2.534 9.084 22.634 1.00 49.09 137 ASP A C 1
ATOM 1062 O O . ASP A 1 137 ? -1.659 9.890 22.319 1.00 49.09 137 ASP A O 1
ATOM 1066 N N . GLU A 1 138 ? -3.795 9.479 22.817 1.00 43.16 138 GLU A N 1
ATOM 1067 C CA . GLU A 1 138 ? -4.099 10.854 23.206 1.00 43.16 138 GLU A CA 1
ATOM 1068 C C . GLU A 1 138 ? -3.441 11.091 24.579 1.00 43.16 138 GLU A C 1
ATOM 1070 O O . GLU A 1 138 ? -4.022 10.739 25.607 1.00 43.16 138 GLU A O 1
ATOM 1075 N N . ASP A 1 139 ? -2.218 11.634 24.595 1.00 36.72 139 ASP A N 1
ATOM 1076 C CA . ASP A 1 139 ? -1.633 12.301 25.771 1.00 36.72 139 ASP A CA 1
ATOM 1077 C C . ASP A 1 139 ? -2.316 13.661 26.030 1.00 36.72 139 ASP A C 1
ATOM 1079 O O . ASP A 1 139 ? -2.416 14.487 25.088 1.00 36.72 139 ASP A O 1
#

Sequence (139 aa):
MGIKASFKIEKEYDIEKLVINVSPRHIGDGDDDDMPTDFPGLDDGKANWLATIDVETGRILGWPEGDARELHIKVCDTGTYTLYDASGESVASIVDNYVPNNLIPGEYGDYIILSINGDGVITNWPKNPSFEDFQSDED

Secondary structure (DSSP, 8-state):
--------------EEEEEEEE-BS-BSSSTT-SB-TT-TTB-TTSS-EEEEEETTTTEETTPPTT--EEEEEEB-S-EEEEEEETTS-EEEEEEEE---TTTSS-STTTEEEEEE-TTSBBTT--SS---GGG-----